Protein AF-A0A1U7GIP1-F1 (afdb_monomer)

Radius of gyration: 18.8 Å; Cα contacts (8 Å, |Δi|>4): 214; chains: 1; bounding box: 67×43×42 Å

Nearest PDB structures (foldseek):
  7aqc-assembly1_R  TM=3.595E-01  e=9.935E+00  Bacillus subtilis subsp. subtilis str. 168

pLDDT: mean 84.65, std 16.15, range [31.03, 98.38]

Structure (mmCIF, N/CA/C/O backbone):
data_AF-A0A1U7GIP1-F1
#
_entry.id   AF-A0A1U7GIP1-F1
#
loop_
_atom_site.group_PDB
_atom_site.id
_atom_site.type_symbol
_atom_site.label_atom_id
_atom_site.label_alt_id
_atom_site.label_comp_id
_atom_site.label_asym_id
_atom_site.label_entity_id
_atom_site.label_seq_id
_atom_site.pdbx_PDB_ins_code
_atom_site.Cartn_x
_atom_site.Cartn_y
_atom_site.Cartn_z
_atom_site.occupancy
_atom_site.B_iso_or_equiv
_atom_site.auth_seq_id
_atom_site.auth_comp_id
_atom_site.auth_asym_id
_atom_site.auth_atom_id
_atom_site.pdbx_PDB_model_num
ATOM 1 N N . MET A 1 1 ? -28.695 25.289 1.478 1.00 35.34 1 MET A N 1
ATOM 2 C CA . MET A 1 1 ? -28.416 24.417 2.634 1.00 35.34 1 MET A CA 1
ATOM 3 C C . MET A 1 1 ? -26.930 24.150 2.632 1.00 35.34 1 MET A C 1
ATOM 5 O O . MET A 1 1 ? -26.376 23.933 1.563 1.00 35.34 1 MET A O 1
ATOM 9 N N . GLU A 1 2 ? -26.301 24.358 3.779 1.00 31.03 2 GLU A N 1
ATOM 10 C CA . GLU A 1 2 ? -24.854 24.429 3.960 1.00 31.03 2 GLU A CA 1
ATOM 11 C C . GLU A 1 2 ? -24.127 23.180 3.460 1.00 31.03 2 GLU A C 1
ATOM 13 O O . GLU A 1 2 ? -24.616 22.058 3.575 1.00 31.03 2 GLU A O 1
ATOM 18 N N . ALA A 1 3 ? -22.929 23.392 2.914 1.00 31.72 3 ALA A N 1
ATOM 19 C CA . ALA A 1 3 ? -21.969 22.320 2.762 1.00 31.72 3 ALA A CA 1
ATOM 20 C C . ALA A 1 3 ? -21.759 21.691 4.146 1.00 31.72 3 ALA A C 1
ATOM 22 O O . ALA A 1 3 ? -21.386 22.393 5.083 1.00 31.72 3 ALA A O 1
ATOM 23 N N . HIS A 1 4 ? -21.954 20.383 4.267 1.00 36.41 4 HIS A N 1
ATOM 24 C CA . HIS A 1 4 ? -21.349 19.627 5.353 1.00 36.41 4 HIS A CA 1
ATOM 25 C C . HIS A 1 4 ? -19.985 19.107 4.882 1.00 36.41 4 HIS A C 1
ATOM 27 O O . HIS A 1 4 ? -19.907 17.981 4.396 1.00 36.41 4 HIS A O 1
ATOM 33 N N . PRO A 1 5 ? -18.877 19.857 5.028 1.00 44.31 5 PRO A N 1
ATOM 34 C CA . PRO A 1 5 ? -17.574 19.255 5.199 1.00 44.31 5 PRO A CA 1
ATOM 35 C C . PRO A 1 5 ? -17.306 19.113 6.702 1.00 44.31 5 PRO A C 1
ATOM 37 O O . PRO A 1 5 ? -16.230 19.480 7.156 1.00 44.31 5 PRO A O 1
ATOM 40 N N . ASP A 1 6 ? -18.273 18.642 7.499 1.00 45.97 6 ASP A N 1
ATOM 41 C CA . ASP A 1 6 ? -17.968 18.246 8.878 1.00 45.97 6 ASP A CA 1
ATOM 42 C C . ASP A 1 6 ? -17.663 16.754 8.886 1.00 45.97 6 ASP A C 1
ATOM 44 O O . ASP A 1 6 ? -18.475 15.882 9.178 1.00 45.97 6 ASP A O 1
ATOM 48 N N . SER A 1 7 ? -16.470 16.467 8.395 1.00 47.19 7 SER A N 1
ATOM 49 C CA . SER A 1 7 ? -15.784 15.212 8.607 1.00 47.19 7 SER A CA 1
ATOM 50 C C . SER A 1 7 ? -14.612 15.594 9.487 1.00 47.19 7 SER A C 1
ATOM 52 O O . SER A 1 7 ? -13.683 16.236 8.996 1.00 47.19 7 SER A O 1
ATOM 54 N N . GLY A 1 8 ? -14.695 15.304 10.787 1.00 49.69 8 GLY A N 1
ATOM 55 C CA . GLY A 1 8 ? -13.613 15.572 11.734 1.00 49.69 8 GLY A CA 1
ATOM 56 C C . GLY A 1 8 ? -12.254 15.052 11.231 1.00 49.69 8 GLY A C 1
ATOM 57 O O . GLY A 1 8 ? -12.191 14.302 10.251 1.00 49.69 8 GLY A O 1
ATOM 58 N N . PRO A 1 9 ? -11.139 15.453 11.866 1.00 58.94 9 PRO A N 1
ATOM 59 C CA . PRO A 1 9 ? -9.814 15.019 11.434 1.00 58.94 9 PRO A CA 1
ATOM 60 C C . PRO A 1 9 ? -9.784 13.494 11.321 1.00 58.94 9 PRO A C 1
ATOM 62 O O . PRO A 1 9 ? -10.171 12.803 12.259 1.00 58.94 9 PRO A O 1
ATOM 65 N N . ALA A 1 10 ? -9.356 12.984 10.163 1.00 71.12 10 ALA A N 1
ATOM 66 C CA . ALA A 1 10 ? -9.268 11.549 9.939 1.00 71.12 10 ALA A CA 1
ATOM 67 C C . ALA A 1 10 ? -8.422 10.905 11.048 1.00 71.12 10 ALA A C 1
ATOM 69 O O . ALA A 1 10 ? -7.259 11.286 11.243 1.00 71.12 10 ALA A O 1
ATOM 70 N N . ASP A 1 11 ? -9.041 9.974 11.771 1.00 84.31 11 ASP A N 1
ATOM 71 C CA . ASP A 1 11 ? -8.502 9.362 12.979 1.00 84.31 11 ASP A CA 1
ATOM 72 C C . ASP A 1 11 ? -7.831 8.028 12.649 1.00 84.31 11 ASP A C 1
ATOM 74 O O . ASP A 1 11 ? -8.404 7.168 11.980 1.00 84.31 11 ASP A O 1
ATOM 78 N N . VAL A 1 12 ? -6.599 7.858 13.127 1.00 88.38 12 VAL A N 1
ATOM 79 C CA . VAL A 1 12 ? -5.840 6.615 12.966 1.00 88.38 12 VAL A CA 1
ATOM 80 C C . VAL A 1 12 ? -6.539 5.469 13.696 1.00 88.38 12 VAL A C 1
ATOM 82 O O . VAL A 1 12 ? -6.533 4.347 13.198 1.00 88.38 12 VAL A O 1
ATOM 85 N N . ASP A 1 13 ? -7.179 5.738 14.833 1.00 90.69 13 ASP A N 1
ATOM 86 C CA . ASP A 1 13 ? -7.841 4.699 15.626 1.00 90.69 13 ASP A CA 1
ATOM 87 C C . ASP A 1 13 ? -9.186 4.245 15.054 1.00 90.69 13 ASP A C 1
ATOM 89 O O . ASP A 1 13 ? -9.671 3.172 15.408 1.00 90.69 13 ASP A O 1
ATOM 93 N N . ALA A 1 14 ? -9.751 4.991 14.103 1.00 90.62 14 ALA A N 1
ATOM 94 C CA . ALA A 1 14 ? -10.929 4.562 13.353 1.00 90.62 14 ALA A CA 1
ATOM 95 C C . ALA A 1 14 ? -10.594 3.551 12.238 1.00 90.62 14 ALA A C 1
ATOM 97 O O . ALA A 1 14 ? -11.499 2.973 11.638 1.00 90.62 14 ALA A O 1
ATOM 98 N N . MET A 1 15 ? -9.309 3.339 11.931 1.00 92.44 15 MET A N 1
ATOM 99 C CA . MET A 1 15 ? -8.891 2.463 10.841 1.00 92.44 15 MET A CA 1
ATOM 100 C C . MET A 1 15 ? -9.187 0.994 11.153 1.00 92.44 15 MET A C 1
ATOM 102 O O . MET A 1 15 ? -8.721 0.431 12.146 1.00 92.44 15 MET A O 1
ATOM 106 N N . ARG A 1 16 ? -9.873 0.323 10.231 1.00 93.62 16 ARG A N 1
ATOM 107 C CA . ARG A 1 16 ? -10.155 -1.107 10.336 1.00 93.62 16 ARG A CA 1
ATOM 108 C C . ARG A 1 16 ? -8.975 -1.974 9.909 1.00 93.62 16 ARG A C 1
ATOM 110 O O . ARG A 1 16 ? -8.648 -2.112 8.730 1.00 93.62 16 ARG A O 1
ATOM 117 N N . MET A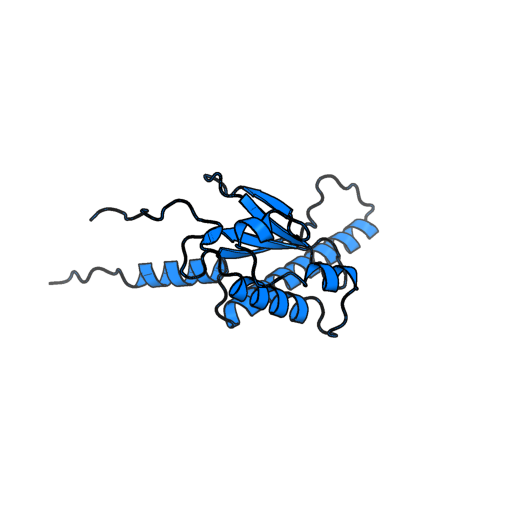 1 17 ? -8.320 -2.589 10.892 1.00 93.56 17 MET A N 1
ATOM 118 C CA . MET A 1 17 ? -7.140 -3.434 10.661 1.00 93.56 17 MET A CA 1
ATOM 119 C C . MET A 1 17 ? -7.471 -4.747 9.946 1.00 93.56 17 MET A C 1
ATOM 121 O O . MET A 1 17 ? -6.624 -5.284 9.235 1.00 93.56 17 MET A O 1
ATOM 125 N N . ASP A 1 18 ? -8.700 -5.245 10.063 1.00 93.94 18 ASP A N 1
ATOM 126 C CA . ASP A 1 18 ? -9.166 -6.406 9.305 1.00 93.94 18 ASP A CA 1
ATOM 127 C C . ASP A 1 18 ? -9.266 -6.104 7.797 1.00 93.94 18 ASP A C 1
ATOM 129 O O . ASP A 1 18 ? -8.862 -6.924 6.970 1.00 93.94 18 ASP A O 1
ATOM 133 N N . VAL A 1 19 ? -9.692 -4.889 7.430 1.00 95.06 19 VAL A N 1
ATOM 134 C CA . VAL A 1 19 ? -9.684 -4.399 6.039 1.00 95.06 19 VAL A CA 1
ATOM 135 C C . VAL A 1 19 ? -8.254 -4.307 5.509 1.00 95.06 19 VAL A C 1
ATOM 137 O O . VAL A 1 19 ? -7.983 -4.728 4.384 1.00 95.06 19 VAL A O 1
ATOM 140 N N . LEU A 1 20 ? -7.313 -3.826 6.329 1.00 95.81 20 LEU A N 1
ATOM 141 C CA . LEU A 1 20 ? -5.894 -3.799 5.970 1.00 95.81 20 LEU A CA 1
ATOM 142 C C . LEU A 1 20 ? -5.328 -5.208 5.730 1.00 95.81 20 LEU A C 1
ATOM 144 O O . LEU A 1 20 ? -4.610 -5.406 4.751 1.00 95.81 20 LEU A O 1
ATOM 148 N N . ARG A 1 21 ? -5.654 -6.196 6.574 1.00 95.69 21 ARG A N 1
ATOM 149 C CA . ARG A 1 21 ? -5.210 -7.590 6.370 1.00 95.69 21 ARG A CA 1
ATOM 150 C C . ARG A 1 21 ? -5.732 -8.151 5.050 1.00 95.69 21 ARG A C 1
ATOM 152 O O . ARG A 1 21 ? -4.945 -8.655 4.254 1.00 95.69 21 ARG A O 1
ATOM 159 N N . ARG A 1 22 ? -7.022 -7.955 4.757 1.00 96.75 22 ARG A N 1
ATOM 160 C CA . ARG A 1 22 ? -7.605 -8.335 3.460 1.00 96.75 22 ARG A CA 1
ATOM 161 C C . ARG A 1 22 ? -6.885 -7.663 2.291 1.00 96.75 22 ARG A C 1
ATOM 163 O O . ARG A 1 22 ? -6.566 -8.321 1.303 1.00 96.75 22 ARG A O 1
ATOM 170 N N . ALA A 1 23 ? -6.581 -6.371 2.408 1.00 97.50 23 ALA A N 1
ATOM 171 C CA . ALA A 1 23 ? -5.848 -5.646 1.376 1.00 97.50 23 ALA A CA 1
ATOM 172 C C . ALA A 1 23 ? -4.450 -6.238 1.135 1.00 97.50 23 ALA A C 1
ATOM 174 O O . ALA A 1 23 ? -4.027 -6.371 -0.015 1.00 97.50 23 ALA A O 1
ATOM 175 N N . VAL A 1 24 ? -3.751 -6.633 2.200 1.00 97.62 24 VAL A N 1
ATOM 176 C CA . VAL A 1 24 ? -2.433 -7.282 2.133 1.00 97.62 24 VAL A CA 1
ATOM 177 C C . VAL A 1 24 ? -2.530 -8.647 1.456 1.00 97.62 24 VAL A C 1
ATOM 179 O O . VAL A 1 24 ? -1.720 -8.939 0.576 1.00 97.62 24 VAL A O 1
ATOM 182 N N . ASP A 1 25 ? -3.543 -9.449 1.780 1.00 97.00 25 ASP A N 1
ATOM 183 C CA . ASP A 1 25 ? -3.762 -10.749 1.140 1.00 97.00 25 ASP A CA 1
ATOM 184 C C . ASP A 1 25 ? -3.997 -10.611 -0.368 1.00 97.00 25 ASP A C 1
ATOM 186 O O . ASP A 1 25 ? -3.392 -11.329 -1.169 1.00 97.00 25 ASP A O 1
ATOM 190 N N . VAL A 1 26 ? -4.847 -9.663 -0.775 1.00 97.88 26 VAL A N 1
ATOM 191 C CA . VAL A 1 26 ? -5.101 -9.374 -2.195 1.00 97.88 26 VAL A CA 1
ATOM 192 C C . VAL A 1 26 ? -3.834 -8.872 -2.882 1.00 97.88 26 VAL A C 1
ATOM 194 O O . VAL A 1 26 ? -3.484 -9.363 -3.956 1.00 97.88 26 VAL A O 1
ATOM 197 N N . TYR A 1 27 ? -3.102 -7.956 -2.242 1.00 98.38 27 TYR A N 1
ATOM 198 C CA . TYR A 1 27 ? -1.834 -7.446 -2.759 1.00 98.38 27 TYR A CA 1
ATOM 199 C C . TYR A 1 27 ? -0.867 -8.594 -3.057 1.00 98.38 27 TYR A C 1
ATOM 201 O O . TYR A 1 27 ? -0.316 -8.674 -4.154 1.00 98.38 27 TYR A O 1
ATOM 209 N N . LEU A 1 28 ? -0.665 -9.502 -2.096 1.00 97.75 28 LEU A N 1
ATOM 210 C CA . LEU A 1 28 ? 0.282 -10.608 -2.230 1.00 97.75 28 LEU A CA 1
ATOM 211 C C . LEU A 1 28 ? -0.139 -11.600 -3.318 1.00 97.75 28 LEU A C 1
ATOM 213 O O . LEU A 1 28 ? 0.721 -12.031 -4.084 1.00 97.75 28 LEU A O 1
ATOM 217 N N . LYS A 1 29 ? -1.436 -11.913 -3.446 1.00 97.06 29 LYS A N 1
ATOM 218 C CA . LYS A 1 29 ? -1.952 -12.785 -4.520 1.00 97.06 29 LYS A CA 1
ATOM 219 C C . LYS A 1 29 ? -1.635 -12.237 -5.912 1.00 97.06 29 LYS A C 1
ATOM 221 O O . LYS A 1 29 ? -1.271 -13.003 -6.800 1.00 97.06 29 LYS A O 1
ATOM 226 N N . VAL A 1 30 ? -1.754 -10.922 -6.099 1.00 97.31 30 VAL A N 1
ATOM 227 C CA . VAL A 1 30 ? -1.509 -10.273 -7.395 1.00 97.31 30 VAL A CA 1
ATOM 228 C C . VAL A 1 30 ? -0.007 -10.058 -7.638 1.00 97.31 30 VAL A C 1
ATOM 230 O O . VAL A 1 30 ? 0.490 -10.353 -8.723 1.00 97.31 30 VAL A O 1
ATOM 233 N N . ALA A 1 31 ? 0.746 -9.601 -6.632 1.00 96.94 31 ALA A N 1
ATOM 234 C CA . ALA A 1 31 ? 2.185 -9.334 -6.739 1.00 96.94 31 ALA A CA 1
ATOM 235 C C . ALA A 1 31 ? 3.056 -10.603 -6.817 1.00 96.94 31 ALA A C 1
ATOM 237 O O . ALA A 1 31 ? 4.164 -10.563 -7.369 1.00 96.94 31 ALA A O 1
ATOM 238 N N . TYR A 1 32 ? 2.560 -11.721 -6.279 1.00 96.94 32 TYR A N 1
ATOM 239 C CA . TYR A 1 32 ? 3.240 -13.014 -6.209 1.00 96.94 32 TYR A CA 1
ATOM 240 C C . TYR A 1 32 ? 2.289 -14.154 -6.618 1.00 96.94 32 TYR A C 1
ATOM 242 O O . TYR A 1 32 ? 1.894 -14.967 -5.780 1.00 96.94 32 TYR A O 1
ATOM 250 N N . PRO A 1 33 ? 1.944 -14.273 -7.913 1.00 92.69 33 PRO A N 1
ATOM 251 C CA . PRO A 1 33 ? 0.931 -15.224 -8.384 1.00 92.69 33 PRO A CA 1
ATOM 252 C C . PRO A 1 33 ? 1.315 -16.700 -8.198 1.00 92.69 33 PRO A C 1
ATOM 254 O O . PRO A 1 33 ? 0.443 -17.562 -8.200 1.00 92.69 33 PRO A O 1
ATOM 257 N N . SER A 1 34 ? 2.602 -17.017 -8.010 1.00 91.50 34 SER A N 1
ATOM 258 C CA . SER A 1 34 ? 3.046 -18.373 -7.656 1.00 91.50 34 SER A CA 1
ATOM 259 C C . SER A 1 34 ? 2.731 -18.757 -6.204 1.00 91.50 34 SER A C 1
ATOM 261 O O . SER A 1 34 ? 2.904 -19.913 -5.836 1.00 91.50 34 SER A O 1
ATOM 263 N N . GLY A 1 35 ? 2.331 -17.798 -5.360 1.00 86.94 35 GLY A N 1
ATOM 264 C CA . GLY A 1 35 ? 2.199 -17.975 -3.910 1.00 86.94 35 GLY A CA 1
ATOM 265 C C . GLY A 1 35 ? 3.536 -17.979 -3.157 1.00 86.94 35 GLY A C 1
ATOM 266 O O . GLY A 1 35 ? 3.565 -18.041 -1.926 1.00 86.94 35 GLY A O 1
ATOM 267 N N . GLU A 1 36 ? 4.659 -17.875 -3.871 1.00 90.06 36 GLU A N 1
ATOM 268 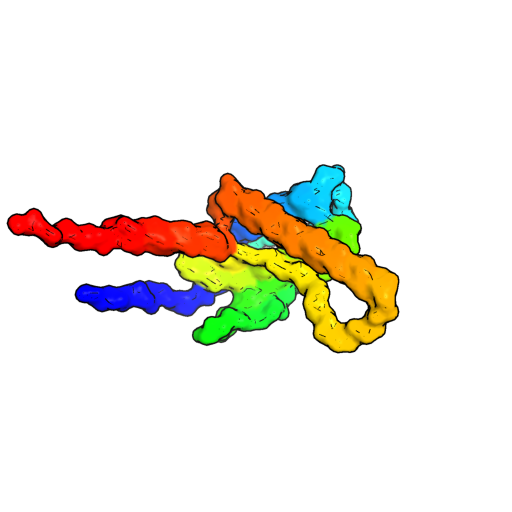C CA . GLU A 1 36 ? 5.993 -17.818 -3.284 1.00 90.06 36 GLU A CA 1
ATOM 269 C C . GLU A 1 36 ? 6.495 -16.376 -3.220 1.00 90.06 36 GLU A C 1
ATOM 271 O O . GLU A 1 36 ? 6.737 -15.730 -4.240 1.00 90.06 36 GLU A O 1
ATOM 276 N N . TYR A 1 37 ? 6.697 -15.881 -2.000 1.00 93.19 37 TYR A N 1
ATOM 277 C CA . TYR A 1 37 ? 7.336 -14.597 -1.731 1.00 93.19 37 TYR A CA 1
ATOM 278 C C . TYR A 1 37 ? 8.444 -14.739 -0.677 1.00 93.19 37 TYR A C 1
ATOM 280 O O . TYR A 1 37 ? 8.382 -15.651 0.165 1.00 93.19 37 TYR A O 1
ATOM 288 N N . PRO A 1 38 ? 9.473 -13.862 -0.721 1.00 94.44 38 PRO A N 1
ATOM 289 C CA . PRO A 1 38 ? 10.621 -13.927 0.177 1.00 94.44 38 PRO A CA 1
ATOM 290 C C . PRO A 1 38 ? 10.230 -13.907 1.656 1.00 94.44 38 PRO A C 1
ATOM 292 O O . PRO A 1 38 ? 9.229 -13.303 2.046 1.00 94.44 38 PRO A O 1
ATOM 295 N N . GLU A 1 39 ? 11.075 -14.490 2.508 1.00 94.19 39 GLU A N 1
ATOM 296 C CA . GLU A 1 39 ? 10.855 -14.502 3.959 1.00 94.19 39 GLU A CA 1
ATOM 297 C C . GLU A 1 39 ? 10.706 -13.085 4.537 1.00 94.19 39 GLU A C 1
ATOM 299 O O . GLU A 1 39 ? 9.887 -12.848 5.422 1.00 94.19 39 GLU A O 1
ATOM 304 N N . SER A 1 40 ? 11.434 -12.109 3.988 1.00 94.06 40 SER A N 1
ATOM 305 C CA . SER A 1 40 ? 11.309 -10.703 4.379 1.00 94.06 40 SER A CA 1
ATOM 306 C C . SER A 1 40 ? 9.903 -10.144 4.143 1.00 94.06 40 SER A C 1
ATOM 308 O O . SER A 1 40 ? 9.430 -9.354 4.955 1.00 94.06 40 SER A O 1
ATOM 310 N N . VAL A 1 41 ? 9.219 -10.572 3.079 1.00 96.06 41 VAL A N 1
ATOM 311 C CA . VAL A 1 41 ? 7.836 -10.181 2.783 1.00 96.06 41 VAL A CA 1
ATOM 312 C C . VAL A 1 41 ? 6.871 -10.900 3.726 1.00 96.06 41 VAL A C 1
ATOM 314 O O . VAL A 1 41 ? 6.001 -10.247 4.288 1.00 96.06 41 VAL A O 1
ATOM 317 N N . ARG A 1 42 ? 7.078 -12.199 4.006 1.00 95.12 42 ARG A N 1
ATOM 318 C CA . ARG A 1 42 ? 6.284 -12.955 5.003 1.00 95.12 42 ARG A CA 1
ATOM 319 C C . ARG A 1 42 ? 6.332 -12.306 6.381 1.00 95.12 42 ARG A C 1
ATOM 321 O O . ARG A 1 42 ? 5.290 -12.047 6.971 1.00 95.12 42 ARG A O 1
ATOM 328 N N . ARG A 1 43 ? 7.537 -11.988 6.860 1.00 94.88 43 ARG A N 1
ATOM 329 C CA . ARG A 1 43 ? 7.740 -11.314 8.149 1.00 94.88 43 ARG A CA 1
ATOM 330 C C . ARG A 1 43 ? 7.083 -9.940 8.172 1.00 94.88 43 ARG A C 1
ATOM 332 O O . ARG A 1 43 ? 6.481 -9.583 9.170 1.00 94.88 43 ARG A O 1
ATOM 339 N N . ARG A 1 44 ? 7.184 -9.177 7.078 1.00 95.56 44 ARG A N 1
ATOM 340 C CA . ARG A 1 44 ? 6.529 -7.870 6.989 1.00 95.56 44 ARG A CA 1
ATOM 341 C C . ARG A 1 44 ? 5.022 -7.976 6.927 1.00 95.56 44 ARG A C 1
ATOM 343 O O . ARG A 1 44 ? 4.425 -7.050 7.420 1.00 95.56 44 ARG A O 1
ATOM 350 N N . ALA A 1 45 ? 4.448 -9.029 6.346 1.00 94.50 45 ALA A N 1
ATOM 351 C CA . ALA A 1 45 ? 3.005 -9.265 6.235 1.00 94.50 45 ALA A CA 1
ATOM 352 C C . ALA A 1 45 ? 2.367 -9.848 7.513 1.00 94.50 45 ALA A C 1
ATOM 354 O O . ALA A 1 45 ? 1.160 -10.054 7.550 1.00 94.50 45 ALA A O 1
ATOM 355 N N . THR A 1 46 ? 3.174 -10.152 8.535 1.00 92.25 46 THR A N 1
ATOM 356 C CA . THR A 1 46 ? 2.722 -10.786 9.777 1.00 92.25 46 THR A CA 1
ATOM 357 C C . THR A 1 46 ? 2.863 -9.803 10.930 1.00 92.25 46 THR A C 1
ATOM 359 O O . THR A 1 46 ? 3.962 -9.322 11.205 1.00 92.25 46 THR A O 1
ATOM 362 N N . TRP A 1 47 ? 1.763 -9.521 11.617 1.00 92.12 47 TRP A N 1
ATOM 363 C CA . TRP A 1 47 ? 1.719 -8.668 12.802 1.00 92.12 47 TRP A CA 1
ATOM 364 C C . TRP A 1 47 ? 0.530 -9.056 13.685 1.00 92.12 47 TRP A C 1
ATOM 366 O O . TRP A 1 47 ? -0.410 -9.695 13.210 1.00 92.12 47 TRP A O 1
ATOM 376 N N . ASP A 1 48 ? 0.594 -8.678 14.962 1.00 85.25 48 ASP A N 1
ATOM 377 C CA . ASP A 1 48 ? -0.400 -9.053 15.969 1.00 85.25 48 ASP A CA 1
ATOM 378 C C . ASP A 1 48 ? -1.788 -8.484 15.658 1.00 85.25 48 ASP A C 1
ATOM 380 O O . ASP A 1 48 ? -1.925 -7.415 15.049 1.00 85.25 48 ASP A O 1
ATOM 384 N N . GLU A 1 49 ? -2.825 -9.207 16.088 1.00 77.31 49 GLU A N 1
ATOM 385 C CA . GLU A 1 49 ? -4.203 -8.807 15.812 1.00 77.31 49 GLU A CA 1
ATOM 386 C C . GLU A 1 49 ? -4.811 -7.850 16.834 1.00 77.31 49 GLU A C 1
ATOM 388 O O . GLU A 1 49 ? -5.703 -7.080 16.475 1.00 77.31 49 GLU A O 1
ATOM 393 N N . ASP A 1 50 ? -4.285 -7.884 18.056 1.00 75.75 50 ASP A N 1
ATOM 394 C CA . ASP A 1 50 ? -4.827 -7.214 19.235 1.00 75.75 50 ASP A CA 1
ATOM 395 C C . ASP A 1 50 ? -4.425 -5.739 19.468 1.00 75.75 50 ASP A C 1
ATOM 397 O O . ASP A 1 50 ? -5.160 -5.059 20.188 1.00 75.75 50 ASP A O 1
ATOM 401 N N . PRO A 1 51 ? -3.300 -5.190 18.954 1.00 82.69 51 PRO A N 1
ATOM 402 C CA . PRO A 1 51 ? -2.926 -3.818 19.286 1.00 82.69 51 PRO A CA 1
ATOM 403 C C . PRO A 1 51 ? -3.856 -2.799 18.622 1.00 82.69 51 PRO A C 1
ATOM 405 O O . PRO A 1 51 ? -4.343 -2.998 17.506 1.00 82.69 51 PRO A O 1
ATOM 408 N N . ALA A 1 52 ? -4.040 -1.655 19.286 1.00 89.06 52 ALA A N 1
ATOM 409 C CA . ALA A 1 52 ? -4.755 -0.526 18.703 1.00 89.06 52 ALA A CA 1
ATOM 410 C C . ALA A 1 52 ? -4.064 -0.056 17.402 1.00 89.06 52 ALA A C 1
ATOM 412 O O . ALA A 1 52 ? -2.828 -0.111 17.314 1.00 89.06 52 ALA A O 1
ATOM 413 N N . PRO A 1 53 ? -4.815 0.443 16.399 1.00 91.62 53 PRO A N 1
ATOM 414 C CA . PRO A 1 53 ? -4.252 0.862 15.115 1.00 91.62 53 PRO A CA 1
ATOM 415 C C . PRO A 1 53 ? -3.055 1.812 15.243 1.00 91.62 53 PRO A C 1
ATOM 417 O O . PRO A 1 53 ? -2.031 1.610 14.586 1.00 91.62 53 PRO A O 1
ATOM 420 N N . HIS A 1 54 ? -3.130 2.815 16.125 1.00 91.00 54 HIS A N 1
ATOM 421 C CA . HIS A 1 54 ? -2.028 3.759 16.315 1.00 91.00 54 HIS A CA 1
ATOM 422 C C . HIS A 1 54 ? -0.748 3.105 16.863 1.00 91.00 54 HIS A C 1
ATOM 424 O O . HIS A 1 54 ? 0.352 3.530 16.505 1.00 91.00 54 HIS A O 1
ATOM 430 N N . GLU A 1 55 ? -0.859 2.075 17.708 1.00 91.56 55 GLU A N 1
ATOM 431 C CA . GLU A 1 55 ? 0.295 1.360 18.261 1.00 91.56 55 GLU A CA 1
ATOM 432 C C . GLU A 1 55 ? 0.950 0.458 17.217 1.00 91.56 55 GLU A C 1
ATOM 434 O O . GLU A 1 55 ? 2.182 0.391 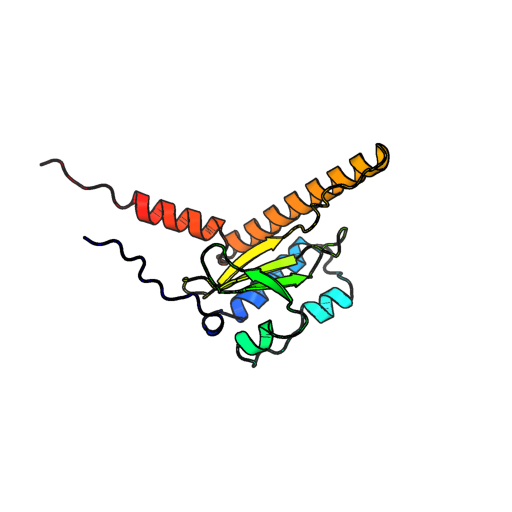17.143 1.00 91.56 55 GLU A O 1
ATOM 439 N N . LEU A 1 56 ? 0.122 -0.211 16.410 1.00 92.19 56 LEU A N 1
ATOM 440 C CA . LEU A 1 56 ? 0.558 -1.086 15.329 1.00 92.19 56 LEU A CA 1
ATOM 441 C C . LEU A 1 56 ? 1.306 -0.290 14.253 1.00 92.19 56 LEU A C 1
ATOM 443 O O . LEU A 1 56 ? 2.434 -0.623 13.889 1.00 92.19 56 LEU A O 1
ATOM 447 N N . LEU A 1 57 ? 0.704 0.805 13.782 1.00 92.44 57 LEU A N 1
ATOM 448 C CA . LEU A 1 57 ? 1.233 1.620 12.684 1.00 92.44 57 LEU A CA 1
ATOM 449 C C . LEU A 1 57 ? 2.430 2.497 13.093 1.00 92.44 57 LEU A C 1
ATOM 451 O O . LEU A 1 57 ? 3.134 3.036 12.234 1.00 92.44 57 LEU A O 1
ATOM 455 N N . ALA A 1 58 ? 2.687 2.649 14.395 1.00 90.38 58 ALA A N 1
ATOM 456 C CA . ALA A 1 58 ? 3.839 3.383 14.916 1.00 90.38 58 ALA A CA 1
ATOM 457 C C . ALA A 1 58 ? 5.152 2.579 14.904 1.00 90.38 58 ALA A C 1
ATOM 459 O O . ALA A 1 58 ? 6.207 3.151 15.194 1.00 90.38 58 ALA A O 1
ATOM 460 N N . LYS A 1 59 ? 5.113 1.277 14.598 1.00 91.25 59 LYS A N 1
ATOM 461 C CA . LYS A 1 59 ? 6.261 0.367 14.708 1.00 91.25 59 LYS A CA 1
ATOM 462 C C . LYS A 1 59 ? 6.524 -0.366 13.385 1.00 91.25 59 LYS A C 1
ATOM 464 O O . LYS A 1 59 ? 5.609 -0.531 12.577 1.00 91.25 59 LYS A O 1
ATOM 469 N N . PRO A 1 60 ? 7.759 -0.855 13.155 1.00 91.44 60 PRO A N 1
ATOM 470 C CA . PRO A 1 60 ? 8.028 -1.775 12.057 1.00 91.44 60 PRO A CA 1
ATOM 471 C C . PRO A 1 60 ? 7.062 -2.973 12.100 1.00 91.44 60 PRO A C 1
ATOM 473 O O . PRO A 1 60 ? 6.775 -3.462 13.192 1.00 91.44 60 PRO A O 1
ATOM 476 N N . PRO A 1 61 ? 6.587 -3.466 10.943 1.00 94.94 61 PRO A N 1
ATOM 477 C CA . PRO A 1 61 ? 7.084 -3.191 9.591 1.00 94.94 61 PRO A CA 1
ATOM 478 C C . PRO A 1 61 ? 6.474 -1.957 8.906 1.00 94.94 61 PRO A C 1
ATOM 480 O O . PRO A 1 61 ? 6.822 -1.683 7.753 1.00 94.94 61 PRO A O 1
ATOM 483 N N . PHE A 1 62 ? 5.602 -1.215 9.591 1.00 95.50 62 PHE A N 1
ATOM 484 C CA . PHE A 1 62 ? 5.006 0.008 9.068 1.00 95.50 62 PHE A CA 1
ATOM 485 C C . PHE A 1 62 ? 5.987 1.180 9.131 1.00 95.50 62 PHE A C 1
ATOM 487 O O . PHE A 1 62 ? 6.806 1.304 10.044 1.00 95.50 62 PHE A O 1
ATOM 494 N N . GLU A 1 63 ? 5.906 2.055 8.134 1.00 94.38 63 GLU A N 1
ATOM 495 C CA . GLU A 1 63 ? 6.704 3.275 8.054 1.00 94.38 63 GLU A CA 1
ATOM 496 C C . GLU A 1 63 ? 5.816 4.482 7.739 1.00 94.38 63 GLU A C 1
ATOM 498 O O . GLU A 1 63 ? 4.831 4.381 7.008 1.00 94.38 63 GLU A O 1
ATOM 503 N N . ARG A 1 64 ? 6.169 5.655 8.273 1.00 92.56 64 ARG A N 1
ATOM 504 C CA . ARG A 1 64 ? 5.513 6.912 7.893 1.00 92.56 64 ARG A CA 1
ATOM 505 C C . ARG A 1 64 ? 6.035 7.336 6.522 1.00 92.56 64 ARG A C 1
ATOM 507 O O . ARG A 1 64 ? 7.221 7.611 6.369 1.00 92.56 64 ARG A O 1
ATOM 514 N N . ALA A 1 65 ? 5.148 7.398 5.537 1.00 87.75 65 ALA A N 1
ATOM 515 C CA . ALA A 1 65 ? 5.463 7.734 4.150 1.00 87.75 65 ALA A CA 1
ATOM 516 C C . ALA A 1 65 ? 5.249 9.218 3.812 1.00 87.75 65 ALA A C 1
ATOM 518 O O . ALA A 1 65 ? 5.529 9.638 2.693 1.00 87.75 65 ALA A O 1
ATOM 519 N N . GLY A 1 66 ? 4.754 10.011 4.762 1.00 86.44 66 GLY A N 1
ATOM 520 C CA . GLY A 1 66 ? 4.521 11.438 4.589 1.00 86.44 66 GLY A CA 1
ATOM 521 C C . GLY A 1 66 ? 3.296 11.899 5.362 1.00 86.44 66 GLY A C 1
ATOM 522 O O . GLY A 1 66 ? 2.912 11.296 6.365 1.00 86.44 66 GLY A O 1
ATOM 523 N N . LYS A 1 67 ? 2.684 12.977 4.879 1.00 82.25 67 LYS A N 1
ATOM 524 C CA . LYS A 1 67 ? 1.437 13.530 5.406 1.00 82.25 67 LYS A CA 1
ATOM 525 C C . LYS A 1 67 ? 0.471 13.767 4.261 1.00 82.25 67 LYS A C 1
ATOM 527 O O . LYS A 1 67 ? 0.889 14.029 3.134 1.00 82.25 67 LYS A O 1
ATOM 532 N N . THR A 1 68 ? -0.810 13.710 4.579 1.00 73.62 68 THR A N 1
ATOM 533 C CA . THR A 1 68 ? -1.866 14.119 3.657 1.00 73.62 68 THR A CA 1
ATOM 534 C C . THR A 1 68 ? -1.723 15.613 3.329 1.00 73.62 68 THR A C 1
ATOM 536 O O . THR A 1 68 ? -1.581 16.410 4.259 1.00 73.62 68 THR A O 1
ATOM 539 N N . PRO A 1 69 ? -1.780 16.043 2.055 1.00 68.62 69 PRO A N 1
ATOM 540 C CA . PRO A 1 69 ? -1.813 17.466 1.720 1.00 68.62 69 PRO A CA 1
ATOM 541 C C . PRO A 1 69 ? -2.967 18.177 2.443 1.00 68.62 69 PRO A C 1
ATOM 543 O O . PRO A 1 69 ? -4.109 17.737 2.372 1.00 68.62 69 PRO A O 1
ATOM 546 N N . GLY A 1 70 ? -2.670 19.260 3.164 1.00 70.38 70 GLY A N 1
ATOM 547 C CA . GLY A 1 70 ? -3.682 20.007 3.924 1.00 70.38 70 GLY A CA 1
ATOM 548 C C . GLY A 1 70 ? -4.085 19.393 5.272 1.00 70.38 70 GLY A C 1
ATOM 549 O O . GLY A 1 70 ? -4.945 19.954 5.943 1.00 70.38 70 GLY A O 1
ATOM 550 N N . SER A 1 71 ? -3.456 18.297 5.714 1.00 72.00 71 SER A N 1
ATOM 551 C CA . SER A 1 71 ? -3.698 17.695 7.031 1.00 72.00 71 SER A CA 1
ATOM 552 C C . SER A 1 71 ? -2.390 17.303 7.741 1.00 72.00 71 SER A C 1
ATOM 554 O O . SER A 1 71 ? -1.348 17.088 7.123 1.00 72.00 71 SER A O 1
ATOM 556 N N . GLN A 1 72 ? -2.426 17.234 9.076 1.00 75.12 72 GLN A N 1
ATOM 557 C CA . GLN A 1 72 ? -1.316 16.709 9.883 1.00 75.12 72 GLN A CA 1
ATOM 558 C C . GLN A 1 72 ? -1.330 15.179 9.995 1.00 75.12 72 GLN A C 1
ATOM 560 O O . GLN A 1 72 ? -0.382 14.602 10.531 1.00 75.12 72 GLN A O 1
ATOM 565 N N . THR A 1 73 ? -2.367 14.527 9.469 1.00 81.81 73 THR A N 1
ATOM 566 C CA . THR A 1 73 ? -2.535 13.080 9.530 1.00 81.81 73 THR A CA 1
ATOM 567 C C . THR A 1 73 ? -1.460 12.374 8.686 1.00 81.81 73 THR A C 1
ATOM 569 O O . THR A 1 73 ? -1.321 12.668 7.487 1.00 81.81 73 THR A O 1
ATOM 572 N N . PRO A 1 74 ? -0.672 11.461 9.291 1.00 88.56 74 PRO A N 1
ATOM 573 C CA . PRO A 1 74 ? 0.384 10.741 8.592 1.00 88.56 74 PRO A CA 1
ATOM 574 C C . PRO A 1 74 ? -0.188 9.751 7.573 1.00 88.56 74 PRO A C 1
ATOM 576 O O . PRO A 1 74 ? -1.224 9.132 7.797 1.00 88.56 74 PRO A O 1
ATOM 579 N N . ILE A 1 75 ? 0.537 9.575 6.471 1.00 92.06 75 ILE A N 1
ATOM 580 C CA . ILE A 1 75 ? 0.348 8.444 5.559 1.00 92.06 75 ILE A CA 1
ATOM 581 C C . ILE A 1 75 ? 1.284 7.341 6.033 1.00 92.06 75 ILE A C 1
ATOM 583 O O . ILE A 1 75 ? 2.476 7.589 6.248 1.00 92.06 75 ILE A O 1
ATOM 587 N N . PHE A 1 76 ? 0.766 6.130 6.173 1.00 95.38 76 PHE A N 1
ATOM 588 C CA . PHE A 1 76 ? 1.564 4.960 6.502 1.00 95.38 76 PHE A CA 1
ATOM 589 C C . PHE A 1 76 ? 1.855 4.159 5.236 1.00 95.38 76 PHE A C 1
ATOM 591 O O . PHE A 1 76 ? 1.167 4.274 4.217 1.00 95.38 76 PHE A O 1
ATOM 598 N N . ALA A 1 77 ? 2.899 3.346 5.290 1.00 96.50 77 ALA A N 1
ATOM 599 C CA . ALA A 1 77 ? 3.233 2.416 4.236 1.00 96.50 77 ALA A CA 1
ATOM 600 C C . ALA A 1 77 ? 3.750 1.099 4.800 1.00 96.50 77 ALA A C 1
ATOM 602 O O . ALA A 1 77 ? 4.376 1.047 5.857 1.00 96.50 77 ALA A O 1
ATOM 603 N N . LEU A 1 78 ? 3.524 0.047 4.026 1.00 97.12 78 LEU A N 1
ATOM 604 C CA . LEU A 1 78 ? 4.046 -1.283 4.243 1.00 97.12 78 LEU A CA 1
ATOM 605 C C . LEU A 1 78 ? 4.772 -1.734 2.976 1.00 97.12 78 LEU A C 1
ATOM 607 O O . LEU A 1 78 ? 4.194 -1.814 1.890 1.00 97.12 78 LEU A O 1
ATOM 611 N N . ARG A 1 79 ? 6.067 -2.027 3.102 1.00 97.31 79 ARG A N 1
ATOM 612 C CA . ARG A 1 79 ? 6.903 -2.425 1.964 1.00 97.31 79 ARG A CA 1
ATOM 613 C C . ARG A 1 79 ? 6.775 -3.915 1.673 1.00 97.31 79 ARG A C 1
ATOM 615 O O . ARG A 1 79 ? 7.520 -4.721 2.237 1.00 97.31 79 ARG A O 1
ATOM 622 N N . LEU A 1 80 ? 5.879 -4.253 0.756 1.00 97.19 80 LEU A N 1
ATOM 623 C CA . LEU A 1 80 ? 5.642 -5.626 0.310 1.00 97.19 80 LEU A CA 1
ATOM 624 C C . LEU A 1 80 ? 6.455 -5.989 -0.937 1.00 97.19 80 LEU A C 1
ATOM 626 O O . LEU A 1 80 ? 6.884 -7.130 -1.058 1.00 97.19 80 LEU A O 1
ATOM 630 N N . GLY A 1 81 ? 6.755 -5.016 -1.801 1.00 96.31 81 GLY A N 1
ATOM 631 C CA . GLY A 1 81 ? 7.451 -5.264 -3.058 1.00 96.31 81 GLY A CA 1
ATOM 632 C C . GLY A 1 81 ? 6.633 -6.122 -4.027 1.00 96.31 81 GLY A C 1
ATOM 633 O O . GLY A 1 81 ? 5.462 -6.408 -3.818 1.00 96.31 81 GLY A O 1
ATOM 634 N N . ASN A 1 82 ? 7.275 -6.551 -5.101 1.00 95.88 82 ASN A N 1
ATOM 635 C CA . ASN A 1 82 ? 6.767 -7.569 -6.008 1.00 95.88 82 ASN A CA 1
ATOM 636 C C . ASN A 1 82 ? 7.910 -8.499 -6.439 1.00 95.88 82 ASN A C 1
ATOM 638 O O . ASN A 1 82 ? 9.055 -8.346 -6.001 1.00 95.88 82 ASN A O 1
ATOM 642 N N . ARG A 1 83 ? 7.617 -9.481 -7.299 1.00 93.31 83 ARG A N 1
ATOM 643 C CA . ARG A 1 83 ? 8.603 -10.467 -7.775 1.00 93.31 83 ARG A CA 1
ATOM 644 C C . ARG A 1 83 ? 9.854 -9.847 -8.418 1.00 93.31 83 ARG A C 1
ATOM 646 O O . ARG A 1 83 ? 10.921 -10.451 -8.354 1.00 93.31 83 ARG A O 1
ATOM 653 N N . ARG A 1 84 ? 9.732 -8.683 -9.058 1.00 90.44 84 ARG A N 1
ATOM 654 C CA . ARG A 1 84 ? 10.817 -8.009 -9.794 1.00 90.44 84 ARG A CA 1
ATOM 655 C C . ARG A 1 84 ? 11.325 -6.742 -9.110 1.00 90.44 84 ARG A C 1
ATOM 657 O O . ARG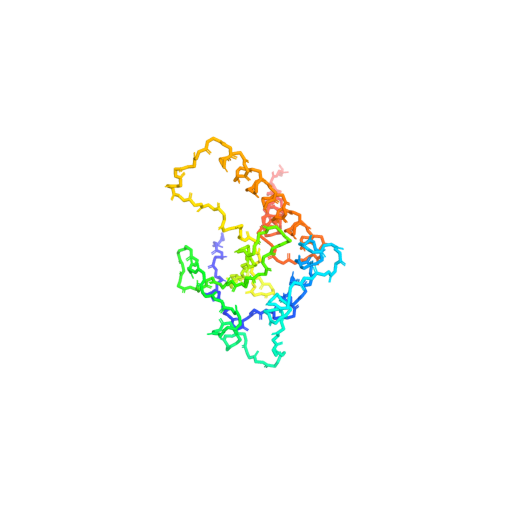 A 1 84 ? 12.437 -6.318 -9.406 1.00 90.44 84 ARG A O 1
ATOM 664 N N . TYR A 1 85 ? 10.549 -6.161 -8.197 1.00 93.75 85 TYR A N 1
ATOM 665 C CA . TYR A 1 85 ? 10.874 -4.896 -7.552 1.00 93.75 85 TYR A CA 1
ATOM 666 C C . TYR A 1 85 ? 10.544 -4.896 -6.048 1.00 93.75 85 TYR A C 1
ATOM 668 O O . TYR A 1 85 ? 9.379 -4.809 -5.661 1.00 93.75 85 TYR A O 1
ATOM 676 N N . PRO A 1 86 ? 11.546 -4.951 -5.153 1.00 94.06 86 PRO A N 1
ATOM 677 C CA . PRO A 1 86 ? 11.321 -5.137 -3.716 1.00 94.06 86 PRO A CA 1
ATOM 678 C C . PRO A 1 86 ? 10.888 -3.865 -2.964 1.00 94.06 86 PRO A C 1
ATOM 680 O O . PRO A 1 86 ? 10.625 -3.928 -1.759 1.00 94.06 86 PRO A O 1
ATOM 683 N N . HIS A 1 87 ? 10.858 -2.704 -3.627 1.00 94.31 87 HIS A N 1
ATOM 684 C CA . HIS A 1 87 ? 10.630 -1.409 -2.972 1.00 94.31 87 HIS A CA 1
ATOM 685 C C . HIS A 1 87 ? 9.211 -0.858 -3.124 1.00 94.31 87 HIS A C 1
ATOM 687 O O . HIS A 1 87 ? 8.906 0.162 -2.506 1.00 94.31 87 HIS A O 1
ATOM 693 N N . MET A 1 88 ? 8.345 -1.550 -3.867 1.00 96.38 88 MET A N 1
ATOM 694 C CA . MET A 1 88 ? 6.926 -1.216 -3.986 1.00 96.38 88 MET A CA 1
ATOM 695 C C . MET A 1 88 ? 6.226 -1.315 -2.623 1.00 96.38 88 MET A C 1
ATOM 697 O O . MET A 1 88 ? 6.565 -2.166 -1.790 1.00 96.38 88 MET A O 1
ATOM 701 N N . LYS A 1 89 ? 5.260 -0.430 -2.371 1.00 97.38 89 LYS A N 1
ATOM 702 C CA . LYS A 1 89 ? 4.607 -0.310 -1.061 1.00 97.38 89 LYS A CA 1
ATOM 703 C C . LYS A 1 89 ? 3.094 -0.286 -1.189 1.00 97.38 89 LYS A C 1
ATOM 705 O O . LYS A 1 89 ? 2.553 0.333 -2.102 1.00 97.38 89 LYS A O 1
ATOM 710 N N . LEU A 1 90 ? 2.433 -0.901 -0.220 1.00 97.62 90 LEU A N 1
ATOM 711 C CA . LEU A 1 90 ? 1.042 -0.621 0.103 1.00 97.62 90 LEU A CA 1
ATOM 712 C C . LEU A 1 90 ? 1.027 0.646 0.959 1.00 97.62 90 LEU A C 1
ATOM 714 O O . LEU A 1 90 ? 1.743 0.715 1.955 1.00 97.62 90 LEU A O 1
ATOM 718 N N . GLN A 1 91 ? 0.257 1.651 0.562 1.00 96.12 91 GLN A N 1
ATOM 719 C CA . GLN A 1 91 ? 0.015 2.861 1.338 1.00 96.12 91 GLN A CA 1
ATOM 720 C C . GLN A 1 91 ? -1.394 2.841 1.909 1.00 96.12 91 GLN A C 1
ATOM 722 O O . GLN A 1 91 ? -2.348 2.427 1.252 1.00 96.12 91 GLN A O 1
ATOM 727 N N . LEU A 1 92 ? -1.497 3.318 3.141 1.00 94.06 92 LEU A N 1
ATOM 728 C CA . LEU A 1 92 ? -2.750 3.469 3.849 1.00 94.06 92 LEU A CA 1
ATOM 729 C C . LEU A 1 92 ? -2.774 4.833 4.527 1.00 94.06 92 LEU A C 1
ATOM 731 O O . LEU A 1 92 ? -1.827 5.246 5.203 1.00 94.06 92 LEU A O 1
ATOM 735 N N . GLN A 1 93 ? -3.860 5.544 4.292 1.00 92.69 93 GLN A N 1
ATOM 736 C CA . GLN A 1 93 ? -4.086 6.891 4.777 1.00 92.69 93 GLN A CA 1
ATOM 737 C C . GLN A 1 93 ? -5.373 6.880 5.598 1.00 92.69 93 GLN A C 1
ATOM 739 O O . GLN A 1 93 ? -6.370 6.363 5.097 1.00 92.69 93 GLN A O 1
ATOM 744 N N . PRO A 1 94 ? -5.396 7.441 6.816 1.00 91.62 94 PRO A N 1
ATOM 745 C CA . PRO A 1 94 ? -6.651 7.605 7.534 1.00 91.62 94 PRO A CA 1
ATOM 746 C C . PRO A 1 94 ? -7.601 8.473 6.708 1.00 91.62 94 PRO A C 1
ATOM 748 O O . PRO A 1 94 ? -7.204 9.518 6.181 1.00 91.62 94 PRO A O 1
ATOM 751 N N . TRP A 1 95 ? -8.846 8.031 6.572 1.00 89.81 95 TRP A N 1
ATOM 752 C CA . TRP A 1 95 ? -9.838 8.682 5.721 1.00 89.81 95 TRP A CA 1
ATOM 753 C C . TRP A 1 95 ? -11.214 8.630 6.369 1.00 89.81 95 TRP A C 1
ATOM 755 O O . TRP A 1 95 ? -11.534 7.662 7.052 1.00 89.81 95 TRP A O 1
ATOM 765 N N . ASN A 1 96 ? -12.046 9.648 6.134 1.00 87.12 96 ASN A N 1
ATOM 766 C CA . ASN A 1 96 ? -13.406 9.637 6.661 1.00 87.12 96 ASN A CA 1
ATOM 767 C C . ASN A 1 96 ? -14.329 8.784 5.777 1.00 87.12 96 ASN A C 1
ATOM 769 O O . ASN A 1 96 ? -15.022 9.291 4.896 1.00 87.12 96 ASN A O 1
ATOM 773 N N . ASN A 1 97 ? -14.282 7.471 5.978 1.00 87.56 97 ASN A N 1
ATOM 774 C CA . ASN A 1 97 ? -15.200 6.486 5.413 1.00 87.56 97 ASN A CA 1
ATOM 775 C C . ASN A 1 97 ? -15.512 5.416 6.484 1.00 87.56 97 ASN A C 1
ATOM 777 O O . ASN A 1 97 ? -14.858 5.406 7.527 1.00 87.56 97 ASN A O 1
ATOM 781 N N . PRO A 1 98 ? -16.483 4.510 6.259 1.00 89.00 98 PRO A N 1
ATOM 782 C CA . PRO A 1 98 ? -16.831 3.473 7.238 1.00 89.00 98 PRO A CA 1
ATOM 783 C C . PRO A 1 98 ? -15.665 2.567 7.660 1.00 89.00 98 PRO A C 1
ATOM 785 O O . PRO A 1 98 ? -15.691 2.007 8.751 1.00 89.00 98 PRO A O 1
ATOM 788 N N . GLU A 1 99 ? -14.638 2.439 6.816 1.00 92.62 99 GLU A N 1
ATOM 789 C CA . GLU A 1 99 ? -13.458 1.614 7.087 1.00 92.62 99 GLU A CA 1
ATOM 790 C C . GLU A 1 99 ? -12.316 2.394 7.765 1.00 92.62 99 GLU A C 1
ATOM 792 O O . GLU A 1 99 ? -11.298 1.809 8.136 1.00 92.62 99 GLU A O 1
ATOM 797 N N . GLY A 1 100 ? -12.457 3.713 7.912 1.00 91.94 100 GLY A N 1
ATOM 798 C CA . GLY A 1 100 ? -11.480 4.624 8.507 1.00 91.94 100 GLY A CA 1
ATOM 799 C C . GLY A 1 100 ? -10.191 4.824 7.703 1.00 91.94 100 GLY A C 1
ATOM 800 O O . GLY A 1 100 ? -9.288 5.521 8.164 1.00 91.94 100 GLY A O 1
ATOM 801 N N . LEU A 1 101 ? -10.055 4.227 6.515 1.00 93.25 101 LEU A N 1
ATOM 802 C CA . LEU A 1 101 ? -8.810 4.254 5.743 1.00 93.25 101 LEU A CA 1
ATOM 803 C C . 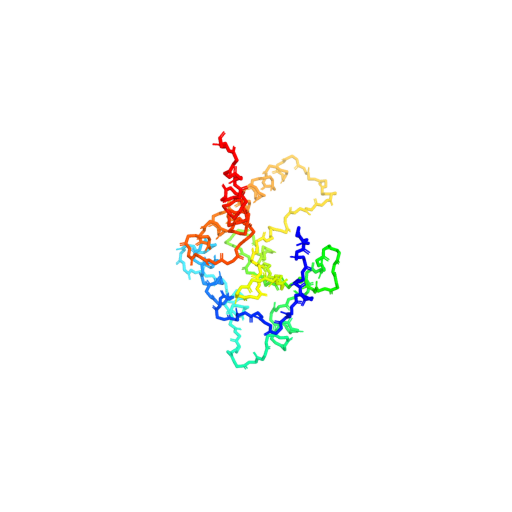LEU A 1 101 ? -9.030 4.270 4.232 1.00 93.25 101 LEU A C 1
ATOM 805 O O . LEU A 1 101 ? -10.038 3.791 3.723 1.00 93.25 101 LEU A O 1
ATOM 809 N N . MET A 1 102 ? -8.040 4.788 3.512 1.00 94.31 102 MET A N 1
ATOM 810 C CA . MET A 1 102 ? -7.930 4.732 2.060 1.00 94.31 102 MET A CA 1
ATOM 811 C C . MET A 1 102 ? -6.652 3.993 1.665 1.00 94.31 102 MET A C 1
ATOM 813 O O . MET A 1 102 ? -5.565 4.301 2.161 1.00 94.31 102 MET A O 1
ATOM 817 N N . LEU A 1 103 ? -6.796 3.024 0.764 1.00 96.44 103 LEU A N 1
ATOM 818 C CA . LEU A 1 103 ? -5.725 2.191 0.231 1.00 96.44 103 LEU A CA 1
ATOM 819 C C . LEU A 1 103 ? -5.212 2.746 -1.096 1.00 96.44 103 LEU A C 1
ATOM 821 O O . LEU A 1 103 ? -5.981 3.184 -1.954 1.00 96.44 103 LEU A O 1
ATOM 825 N N . SER A 1 104 ? -3.900 2.669 -1.286 1.00 95.75 104 SER A N 1
ATOM 826 C CA . SER A 1 104 ? -3.253 2.916 -2.573 1.00 95.75 104 SER A CA 1
ATOM 827 C C . SER A 1 104 ? -1.943 2.146 -2.678 1.00 95.75 104 SER A C 1
ATOM 829 O O . SER A 1 104 ? -1.375 1.692 -1.684 1.00 95.75 104 SER A O 1
ATOM 831 N N . VAL A 1 105 ? -1.446 1.988 -3.897 1.00 96.69 105 VAL A N 1
ATOM 832 C CA . VAL A 1 105 ? -0.144 1.380 -4.157 1.00 96.69 105 VAL A CA 1
ATOM 833 C C . VAL A 1 105 ? 0.858 2.444 -4.592 1.00 96.69 105 VAL A C 1
ATOM 835 O O . VAL A 1 105 ? 0.589 3.248 -5.484 1.00 96.69 105 VAL A O 1
ATOM 838 N N . ASN A 1 106 ? 2.045 2.420 -3.992 1.00 94.62 106 ASN A N 1
ATOM 839 C CA . ASN A 1 106 ? 3.167 3.277 -4.358 1.00 94.62 106 ASN A CA 1
ATOM 840 C C . ASN A 1 106 ? 4.246 2.442 -5.046 1.00 94.62 106 ASN A C 1
ATOM 842 O O . ASN A 1 106 ? 4.844 1.560 -4.422 1.00 94.62 106 ASN A O 1
ATOM 846 N N . THR A 1 107 ? 4.490 2.725 -6.325 1.00 91.94 107 THR A N 1
ATOM 847 C CA . THR A 1 107 ? 5.498 2.026 -7.133 1.00 91.94 107 THR A CA 1
ATOM 848 C C . THR A 1 107 ? 6.918 2.327 -6.664 1.00 91.94 107 THR A C 1
ATOM 850 O O . THR A 1 107 ? 7.770 1.457 -6.760 1.00 91.94 107 THR A O 1
ATOM 853 N N . HIS A 1 108 ? 7.159 3.503 -6.072 1.00 87.81 108 HIS A N 1
ATOM 854 C CA . HIS A 1 108 ? 8.440 3.959 -5.516 1.00 87.81 108 HIS A CA 1
ATOM 855 C C . HIS A 1 108 ? 9.647 3.836 -6.467 1.00 87.81 108 HIS A C 1
ATOM 857 O O . HIS A 1 108 ? 10.790 3.764 -6.030 1.00 87.81 108 HIS A O 1
ATOM 863 N N . ASP A 1 109 ? 9.390 3.849 -7.771 1.00 84.00 109 ASP A N 1
ATOM 864 C CA . ASP A 1 109 ? 10.348 3.653 -8.862 1.00 84.00 109 ASP A CA 1
ATOM 865 C C . ASP A 1 109 ? 10.627 4.941 -9.653 1.00 84.00 109 ASP A C 1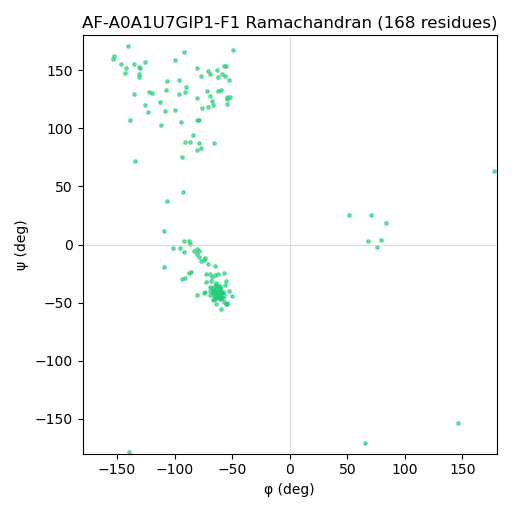
ATOM 867 O O . ASP A 1 109 ? 11.256 4.921 -10.711 1.00 84.00 109 ASP A O 1
ATOM 871 N N . GLN A 1 110 ? 10.190 6.089 -9.135 1.00 79.06 110 GLN A N 1
ATOM 872 C CA . GLN A 1 110 ? 10.508 7.403 -9.682 1.00 79.06 110 GLN A CA 1
ATOM 873 C C . GLN A 1 110 ? 11.831 7.900 -9.092 1.00 79.06 110 GLN A C 1
ATOM 875 O O . GLN A 1 110 ? 11.861 8.571 -8.061 1.00 79.06 110 GLN A O 1
ATOM 880 N N . ILE A 1 111 ? 12.942 7.552 -9.743 1.00 72.25 111 ILE A N 1
ATOM 881 C CA . ILE A 1 111 ? 14.268 8.057 -9.376 1.00 72.25 111 ILE A CA 1
ATOM 882 C C . ILE A 1 111 ? 14.569 9.287 -10.235 1.00 72.25 111 ILE A C 1
ATOM 884 O O . ILE A 1 111 ? 14.851 9.175 -11.427 1.00 72.25 111 ILE A O 1
ATOM 888 N N . ALA A 1 112 ? 14.490 10.475 -9.636 1.00 59.59 112 ALA A N 1
ATOM 889 C CA . ALA A 1 112 ? 14.882 11.711 -10.303 1.00 59.59 112 ALA A CA 1
ATOM 890 C C . ALA A 1 112 ? 16.413 11.778 -10.455 1.00 59.59 112 ALA A C 1
ATOM 892 O O . ALA A 1 112 ? 17.141 11.564 -9.488 1.00 59.59 112 ALA A O 1
ATOM 893 N N . GLY A 1 113 ? 16.896 12.114 -11.656 1.00 60.88 113 GLY A N 1
ATOM 894 C CA . GLY A 1 113 ? 18.314 12.418 -11.899 1.00 60.88 113 GLY A CA 1
ATOM 895 C C . GLY A 1 113 ? 19.232 11.216 -12.139 1.00 60.88 113 GLY A C 1
ATOM 896 O O . GLY A 1 113 ? 20.445 11.358 -12.005 1.00 60.88 113 GLY A O 1
ATOM 897 N N . LEU A 1 114 ? 18.690 10.045 -12.487 1.00 65.31 114 LEU A N 1
ATOM 898 C CA . LEU A 1 114 ? 19.505 8.893 -12.866 1.00 65.31 114 LEU A CA 1
ATOM 899 C C . LEU A 1 114 ? 19.987 9.054 -14.321 1.00 65.31 114 LEU A C 1
ATOM 901 O O . LEU A 1 114 ? 19.193 8.936 -15.253 1.00 65.31 114 LEU A O 1
ATOM 905 N N . ASP A 1 115 ? 21.276 9.346 -14.511 1.00 65.88 115 ASP A N 1
ATOM 906 C CA . ASP A 1 115 ? 21.921 9.343 -15.831 1.00 65.88 115 ASP A CA 1
ATOM 907 C C . ASP A 1 115 ? 22.227 7.894 -16.227 1.00 65.88 115 ASP A C 1
ATOM 909 O O . ASP A 1 115 ? 23.263 7.325 -15.877 1.00 65.88 115 ASP A O 1
ATOM 913 N N . LEU A 1 116 ? 21.243 7.248 -16.849 1.00 70.50 116 LEU A N 1
ATOM 914 C CA . LEU A 1 116 ? 21.353 5.870 -17.306 1.00 70.50 116 LEU A CA 1
ATOM 915 C C . LEU A 1 116 ? 21.897 5.826 -18.733 1.00 70.50 116 LEU A C 1
ATOM 917 O O . LEU A 1 116 ? 21.399 6.515 -19.625 1.00 70.50 116 LEU A O 1
ATOM 921 N N . ALA A 1 117 ? 22.850 4.926 -18.977 1.00 74.06 117 ALA A N 1
ATOM 922 C CA . ALA A 1 117 ? 23.185 4.524 -20.337 1.00 74.06 117 ALA A CA 1
ATOM 923 C C . ALA A 1 117 ? 21.932 3.970 -21.052 1.00 74.06 117 ALA A C 1
ATOM 925 O O . ALA A 1 117 ? 21.019 3.447 -20.413 1.00 74.06 117 ALA A O 1
ATOM 926 N N . ALA A 1 118 ? 21.883 4.049 -22.387 1.00 68.75 118 ALA A N 1
ATOM 927 C CA . ALA A 1 118 ? 20.672 3.750 -23.165 1.00 68.75 118 ALA A CA 1
ATOM 928 C C . ALA A 1 118 ? 20.040 2.369 -22.869 1.00 68.75 118 ALA A C 1
ATOM 930 O O . ALA A 1 118 ? 18.820 2.272 -22.760 1.00 68.75 118 ALA A O 1
ATOM 931 N N . ALA A 1 119 ? 20.854 1.322 -22.679 1.00 62.09 119 ALA A N 1
ATOM 932 C CA . ALA A 1 119 ? 20.369 -0.025 -22.359 1.00 62.09 119 ALA A CA 1
ATOM 933 C C . ALA A 1 119 ? 19.760 -0.129 -20.947 1.00 62.09 119 ALA A C 1
ATOM 935 O O . ALA A 1 119 ? 18.753 -0.811 -20.750 1.00 62.09 119 ALA 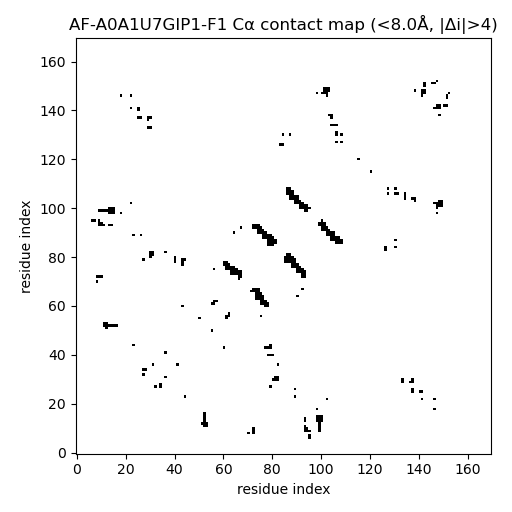A O 1
ATOM 936 N N . ASP A 1 120 ? 20.328 0.586 -19.974 1.00 81.06 120 ASP A N 1
ATOM 937 C CA . ASP A 1 120 ? 19.796 0.629 -18.612 1.00 81.06 120 ASP A CA 1
ATOM 938 C C . ASP A 1 120 ? 18.512 1.465 -18.554 1.00 81.06 120 ASP A C 1
ATOM 940 O O . ASP A 1 120 ? 17.589 1.140 -17.806 1.00 81.06 120 ASP A O 1
ATOM 944 N N . ALA A 1 121 ? 18.408 2.503 -19.393 1.00 82.62 121 ALA A N 1
ATOM 945 C CA . ALA A 1 121 ? 17.206 3.320 -19.517 1.00 82.62 121 ALA A CA 1
ATOM 946 C C . ALA A 1 121 ? 16.006 2.512 -20.040 1.00 82.62 121 ALA A C 1
ATOM 948 O O . ALA A 1 121 ? 14.895 2.675 -19.535 1.00 82.62 121 ALA A O 1
ATOM 949 N N . ASP A 1 122 ? 16.212 1.616 -21.011 1.00 85.12 122 ASP A N 1
ATOM 950 C CA . ASP A 1 122 ? 15.156 0.723 -21.509 1.00 85.12 122 ASP A CA 1
ATOM 951 C C . ASP A 1 122 ? 14.698 -0.278 -20.446 1.00 85.12 122 ASP A C 1
ATOM 953 O O . ASP A 1 122 ? 13.497 -0.412 -20.199 1.00 85.12 122 ASP A O 1
ATOM 957 N N . ALA A 1 123 ? 15.641 -0.935 -19.765 1.00 86.75 123 ALA A N 1
ATOM 958 C CA . ALA A 1 123 ? 15.323 -1.859 -18.679 1.00 86.75 123 ALA A CA 1
ATOM 959 C C . ALA A 1 123 ? 14.573 -1.158 -17.531 1.00 86.75 123 ALA A C 1
ATOM 961 O O . ALA A 1 123 ? 13.629 -1.718 -16.969 1.00 86.75 123 ALA A O 1
ATOM 962 N N . PHE A 1 124 ? 14.951 0.083 -17.213 1.00 87.75 124 PHE A N 1
ATOM 963 C CA . PHE A 1 124 ? 14.296 0.889 -16.189 1.00 87.75 124 PHE A CA 1
ATOM 964 C C . PHE A 1 124 ? 12.884 1.323 -16.596 1.00 87.75 124 PHE A C 1
ATOM 966 O O . PHE A 1 124 ? 11.952 1.180 -15.806 1.00 87.75 124 PHE A O 1
ATOM 973 N N . ARG A 1 125 ? 12.684 1.770 -17.842 1.00 88.62 125 ARG A N 1
ATOM 974 C CA . ARG A 1 125 ? 11.343 2.077 -18.369 1.00 88.62 125 ARG A CA 1
ATOM 975 C C . ARG A 1 125 ? 10.431 0.856 -18.351 1.00 88.62 125 ARG A C 1
ATOM 977 O O . ARG A 1 125 ? 9.269 0.967 -17.966 1.00 88.62 125 ARG A O 1
ATOM 984 N N . GLN A 1 126 ? 10.958 -0.307 -18.729 1.00 91.38 126 GLN A N 1
ATOM 985 C CA . GLN A 1 126 ? 10.210 -1.559 -18.688 1.00 91.38 126 GLN A CA 1
ATOM 986 C C . GLN A 1 126 ? 9.802 -1.917 -17.252 1.00 91.38 126 GLN A C 1
ATOM 988 O O . GLN A 1 126 ? 8.655 -2.286 -17.013 1.00 91.38 126 GLN A O 1
ATOM 993 N N . LEU A 1 127 ? 10.709 -1.753 -16.286 1.00 92.31 127 LEU A N 1
ATOM 994 C CA . LEU A 1 127 ? 10.410 -1.951 -14.868 1.00 92.31 127 LEU A CA 1
ATOM 995 C C . LEU A 1 127 ? 9.293 -1.016 -14.378 1.00 92.31 127 LEU A C 1
ATOM 997 O O . LEU A 1 127 ? 8.370 -1.476 -13.710 1.00 92.31 127 LEU A O 1
ATOM 1001 N N . GLN A 1 128 ? 9.356 0.272 -14.729 1.00 93.06 128 GLN A N 1
ATOM 1002 C CA . GLN A 1 128 ? 8.328 1.252 -14.364 1.00 93.06 128 GLN A CA 1
ATOM 1003 C C . GLN A 1 128 ? 6.962 0.898 -14.960 1.00 93.06 128 GLN A C 1
ATOM 1005 O O . GLN A 1 128 ? 5.949 0.946 -14.265 1.00 93.06 128 GLN A O 1
ATOM 1010 N N . ALA A 1 129 ? 6.928 0.491 -16.233 1.00 93.88 129 ALA A N 1
ATOM 1011 C CA . ALA A 1 129 ? 5.698 0.064 -16.890 1.00 93.88 129 ALA A CA 1
ATOM 1012 C C . ALA A 1 129 ? 5.082 -1.167 -16.204 1.00 93.88 129 ALA A C 1
ATOM 1014 O O . ALA A 1 129 ? 3.879 -1.200 -15.955 1.00 93.88 129 ALA A O 1
ATOM 1015 N N . GLU A 1 130 ? 5.901 -2.156 -15.844 1.00 94.69 130 GLU A N 1
ATOM 1016 C CA . GLU A 1 130 ? 5.439 -3.354 -15.136 1.00 94.69 130 GLU A CA 1
ATOM 1017 C C . GLU A 1 130 ? 4.936 -3.045 -13.721 1.00 94.69 130 GLU A C 1
ATOM 1019 O O . GLU A 1 130 ? 3.897 -3.560 -13.308 1.00 94.69 130 GLU A O 1
ATOM 1024 N N . ASN A 1 131 ? 5.631 -2.181 -12.979 1.00 96.00 131 ASN A N 1
ATOM 1025 C CA . ASN A 1 131 ? 5.189 -1.749 -11.654 1.00 96.00 131 ASN A CA 1
ATOM 1026 C C . ASN A 1 131 ? 3.873 -0.963 -11.721 1.00 96.00 131 ASN A C 1
ATOM 1028 O O . ASN A 1 131 ? 3.015 -1.146 -10.857 1.00 96.00 131 ASN A O 1
ATOM 1032 N N . GLN A 1 132 ? 3.698 -0.119 -12.742 1.00 95.62 132 GLN A N 1
ATOM 1033 C CA . GLN A 1 132 ? 2.461 0.627 -12.965 1.00 95.62 132 GLN A CA 1
ATOM 1034 C C . GLN A 1 132 ? 1.291 -0.313 -13.289 1.00 95.62 132 GLN A C 1
ATOM 1036 O O . GLN A 1 132 ? 0.244 -0.219 -12.652 1.00 95.62 132 GLN A O 1
ATOM 1041 N N . GLN A 1 133 ? 1.488 -1.272 -14.200 1.00 96.38 133 GLN A N 1
ATOM 1042 C CA . GLN A 1 133 ? 0.485 -2.301 -14.501 1.00 96.38 133 GLN A CA 1
ATOM 1043 C C . GLN A 1 133 ? 0.106 -3.102 -13.252 1.00 96.38 133 GLN A C 1
ATOM 1045 O O . GLN A 1 133 ? -1.067 -3.386 -13.016 1.00 96.38 133 GLN A O 1
ATOM 1050 N N . LEU A 1 134 ? 1.093 -3.446 -12.421 1.00 97.06 134 LEU A N 1
ATOM 1051 C CA . LEU A 1 134 ? 0.847 -4.190 -11.194 1.00 97.06 134 LEU A CA 1
ATOM 1052 C C . LEU A 1 134 ? 0.095 -3.357 -10.149 1.00 97.06 134 LEU A C 1
ATOM 1054 O O . LEU A 1 134 ? -0.806 -3.876 -9.494 1.00 97.06 134 LEU A O 1
ATOM 1058 N N . LYS A 1 135 ? 0.434 -2.069 -10.005 1.00 96.88 135 LYS A N 1
ATOM 1059 C CA . LYS A 1 135 ? -0.316 -1.115 -9.175 1.00 96.88 135 LYS A CA 1
ATOM 1060 C C . LYS A 1 135 ? -1.787 -1.093 -9.582 1.00 96.88 135 LYS A C 1
ATOM 1062 O O . LYS A 1 135 ? -2.646 -1.262 -8.722 1.00 96.88 135 LYS A O 1
ATOM 1067 N N . GLU A 1 136 ? -2.061 -0.930 -10.873 1.00 96.38 136 GLU A N 1
ATOM 1068 C CA . GLU A 1 136 ? -3.426 -0.889 -11.400 1.00 96.38 136 GLU A CA 1
ATOM 1069 C C . GLU A 1 136 ? -4.166 -2.204 -11.150 1.00 96.38 136 GLU A C 1
ATOM 1071 O O . GLU A 1 136 ? -5.296 -2.183 -10.674 1.00 96.38 136 GLU A O 1
ATOM 1076 N N . ALA A 1 137 ? -3.521 -3.348 -11.391 1.00 97.38 137 ALA A N 1
ATOM 1077 C CA . ALA A 1 137 ? -4.118 -4.659 -11.150 1.00 97.38 137 ALA A CA 1
ATOM 1078 C C . ALA A 1 137 ? -4.468 -4.887 -9.668 1.00 97.38 137 ALA A C 1
ATOM 1080 O O . ALA A 1 137 ? -5.528 -5.429 -9.362 1.00 97.38 137 ALA A O 1
ATOM 1081 N N . ILE A 1 138 ? -3.604 -4.458 -8.742 1.00 97.88 138 ILE A N 1
ATOM 1082 C CA . ILE A 1 138 ? -3.859 -4.558 -7.298 1.00 97.88 138 ILE A CA 1
ATOM 1083 C C . ILE A 1 138 ? -5.021 -3.649 -6.891 1.00 97.88 138 ILE A C 1
ATOM 1085 O O . ILE A 1 138 ? -5.932 -4.098 -6.200 1.00 97.88 138 ILE A O 1
ATOM 1089 N N . GLU A 1 139 ? -5.015 -2.387 -7.327 1.00 96.88 139 GLU A N 1
ATOM 1090 C CA . GLU A 1 139 ? -6.078 -1.432 -6.989 1.00 96.88 139 GLU A CA 1
ATOM 1091 C C . GLU A 1 139 ? -7.429 -1.856 -7.588 1.00 96.88 139 GLU A C 1
ATOM 1093 O O . GLU A 1 139 ? -8.455 -1.737 -6.923 1.00 96.88 139 GLU A O 1
ATOM 1098 N N . GLN A 1 140 ? -7.439 -2.440 -8.789 1.00 95.75 140 GLN A N 1
ATOM 1099 C CA . GLN A 1 140 ? -8.636 -3.044 -9.385 1.00 95.75 140 GLN A CA 1
ATOM 1100 C C . GLN A 1 140 ? -9.113 -4.286 -8.622 1.00 95.75 140 GLN A C 1
ATOM 1102 O O . GLN A 1 140 ? -10.317 -4.468 -8.449 1.00 95.75 140 GLN A O 1
ATOM 1107 N N . ALA A 1 141 ? -8.201 -5.140 -8.151 1.00 97.06 141 ALA A N 1
ATOM 1108 C CA . ALA A 1 141 ? -8.564 -6.305 -7.347 1.00 97.06 141 ALA A CA 1
ATOM 1109 C C . ALA A 1 141 ? -9.164 -5.893 -5.993 1.00 97.06 141 ALA A C 1
ATOM 1111 O O . ALA A 1 141 ? -10.145 -6.482 -5.547 1.00 97.06 141 ALA A O 1
ATOM 1112 N N . TRP A 1 142 ? -8.623 -4.845 -5.367 1.00 97.19 142 TRP A N 1
ATOM 1113 C CA . TRP A 1 142 ? -9.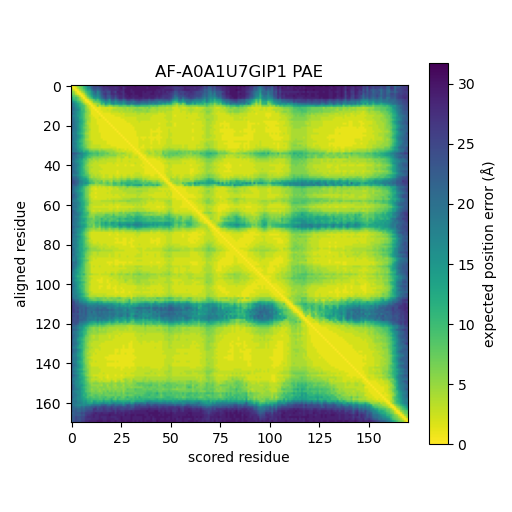212 -4.244 -4.172 1.00 97.19 142 TRP A CA 1
ATOM 1114 C C . TRP A 1 142 ? -10.606 -3.678 -4.436 1.00 97.19 142 TRP A C 1
ATOM 1116 O O . TRP A 1 142 ? -11.520 -3.945 -3.658 1.00 97.19 142 TRP A O 1
ATOM 1126 N N . GLU A 1 143 ? -10.785 -2.959 -5.544 1.00 93.69 143 GLU A N 1
ATOM 1127 C CA . GLU A 1 143 ? -12.090 -2.434 -5.954 1.00 93.69 143 GLU A CA 1
ATOM 1128 C C . GLU A 1 143 ? -13.123 -3.553 -6.132 1.00 93.69 143 GLU A C 1
ATOM 1130 O O . GLU A 1 143 ? -14.240 -3.457 -5.628 1.00 93.69 143 GLU A O 1
ATOM 1135 N N . ALA A 1 144 ? -12.744 -4.643 -6.806 1.00 93.19 144 ALA A N 1
ATOM 1136 C CA . ALA A 1 144 ? -13.617 -5.795 -7.028 1.00 93.19 144 ALA A CA 1
ATOM 1137 C C . ALA A 1 144 ? -14.045 -6.488 -5.719 1.00 93.19 144 ALA A C 1
ATOM 1139 O O . ALA A 1 144 ? -15.106 -7.107 -5.669 1.00 93.19 144 ALA A O 1
ATOM 1140 N N . GLU A 1 145 ? -13.245 -6.363 -4.656 1.00 94.12 145 GLU A N 1
ATOM 1141 C CA . GLU A 1 145 ? -13.557 -6.856 -3.310 1.00 94.12 145 GLU A CA 1
ATOM 1142 C C . GLU A 1 145 ? -14.254 -5.823 -2.403 1.00 94.12 145 GLU A C 1
ATOM 1144 O O . GLU A 1 145 ? -14.510 -6.114 -1.226 1.00 94.12 145 GLU A O 1
ATOM 1149 N N . GLY A 1 146 ? -14.559 -4.630 -2.928 1.00 91.50 146 GLY A N 1
ATOM 1150 C CA . GLY A 1 146 ? -15.195 -3.539 -2.187 1.00 91.50 146 GLY A CA 1
ATOM 1151 C C . GLY A 1 146 ? -14.286 -2.881 -1.146 1.00 91.50 146 GLY A C 1
ATOM 1152 O O . GLY A 1 146 ? -14.776 -2.364 -0.146 1.00 91.50 146 GLY A O 1
ATOM 1153 N N . LEU A 1 147 ? -12.964 -2.940 -1.328 1.00 94.69 147 LEU A N 1
ATOM 1154 C CA . LEU A 1 147 ? -12.005 -2.307 -0.423 1.00 94.69 147 LEU A CA 1
ATOM 1155 C C . LEU A 1 147 ? -11.865 -0.801 -0.727 1.00 94.69 147 LEU A C 1
ATOM 1157 O O . LEU A 1 147 ? -12.039 -0.380 -1.872 1.00 94.69 147 LEU A O 1
ATOM 1161 N N . PRO A 1 148 ? -11.529 0.035 0.276 1.00 92.75 148 PRO A N 1
ATOM 1162 C CA . PRO A 1 148 ? -11.608 1.488 0.151 1.00 92.75 148 PRO A CA 1
ATOM 1163 C C . PRO A 1 148 ? -10.434 2.069 -0.651 1.00 92.75 148 PRO A C 1
ATOM 1165 O O . PRO A 1 148 ? -9.443 2.541 -0.091 1.00 92.75 148 PRO A O 1
ATOM 1168 N N . THR A 1 149 ? -10.540 2.050 -1.977 1.00 92.75 149 THR A N 1
ATOM 1169 C CA . THR A 1 149 ? -9.579 2.692 -2.883 1.00 92.75 149 THR A CA 1
ATOM 1170 C C . THR A 1 149 ? -9.994 4.128 -3.221 1.00 92.75 149 THR A C 1
ATOM 1172 O O . THR A 1 149 ? -11.137 4.544 -3.013 1.00 92.75 149 THR A O 1
ATOM 1175 N N . PHE A 1 150 ? -9.073 4.910 -3.788 1.00 86.75 150 PHE A N 1
ATOM 1176 C CA . PHE A 1 150 ? -9.419 6.230 -4.325 1.00 86.75 150 PHE A CA 1
ATOM 1177 C C . PHE A 1 150 ? -10.433 6.147 -5.481 1.00 86.75 150 PHE A C 1
ATOM 1179 O O . PHE A 1 150 ? -11.318 6.995 -5.587 1.00 86.75 150 PHE A O 1
ATOM 1186 N N . LEU A 1 151 ? -10.339 5.112 -6.326 1.00 83.06 151 LEU A N 1
ATOM 1187 C CA . LEU A 1 151 ? -11.292 4.890 -7.417 1.00 83.06 151 LEU A CA 1
ATOM 1188 C C . LEU A 1 151 ? -12.693 4.578 -6.881 1.00 83.06 151 LEU A C 1
ATOM 1190 O O . LEU A 1 151 ? -13.661 5.140 -7.396 1.00 83.06 151 LEU A O 1
ATOM 1194 N N . HIS A 1 152 ? -12.787 3.775 -5.815 1.00 83.75 152 HIS A N 1
ATOM 1195 C CA . HIS A 1 152 ? -14.042 3.515 -5.111 1.00 83.75 152 HIS A CA 1
ATOM 1196 C C . HIS A 1 152 ? -14.696 4.820 -4.663 1.00 83.75 152 HIS A C 1
ATOM 1198 O O . HIS A 1 152 ? -15.854 5.100 -4.962 1.00 83.75 152 HIS A O 1
ATOM 1204 N N . PHE A 1 153 ? -13.911 5.661 -3.986 1.00 83.25 153 PHE A N 1
ATOM 1205 C CA . PHE A 1 153 ? -14.375 6.946 -3.486 1.00 83.25 153 PHE A CA 1
ATOM 1206 C C . PHE A 1 153 ? -14.864 7.863 -4.615 1.00 83.25 153 PHE A C 1
ATOM 1208 O O . PHE A 1 153 ? -15.943 8.444 -4.502 1.00 83.25 153 PHE A O 1
ATOM 1215 N N . LEU A 1 154 ? -14.112 7.974 -5.717 1.00 82.75 154 LEU A N 1
ATOM 1216 C CA . LEU A 1 154 ? -14.516 8.783 -6.870 1.00 82.75 154 LEU A CA 1
ATOM 1217 C C . LEU A 1 154 ? -15.830 8.300 -7.487 1.00 82.75 154 LEU A C 1
ATOM 1219 O O . LEU A 1 154 ? -16.680 9.129 -7.810 1.00 82.75 154 LEU A O 1
ATOM 1223 N N . ARG A 1 155 ? -16.004 6.983 -7.639 1.00 82.19 155 ARG A N 1
ATOM 1224 C CA . ARG A 1 155 ? -17.235 6.392 -8.175 1.00 82.19 155 ARG A CA 1
ATOM 1225 C C . ARG A 1 155 ? -18.434 6.759 -7.303 1.00 82.19 155 ARG A C 1
ATOM 1227 O O . ARG A 1 155 ? -19.364 7.389 -7.799 1.00 82.19 155 ARG A O 1
ATOM 1234 N N . THR A 1 156 ? -18.366 6.457 -6.009 1.00 81.25 156 THR A N 1
ATOM 1235 C CA . THR A 1 156 ? -19.451 6.731 -5.053 1.00 81.25 156 THR A CA 1
ATOM 1236 C C . THR A 1 156 ? -19.765 8.225 -4.969 1.00 81.25 156 THR A C 1
ATOM 1238 O O . THR A 1 156 ? -20.925 8.626 -4.895 1.00 81.25 156 THR A O 1
ATOM 1241 N N . TYR A 1 157 ? -18.742 9.079 -5.035 1.00 80.50 157 TYR A N 1
ATOM 1242 C CA . TYR A 1 157 ? -18.915 10.528 -5.043 1.00 80.50 157 TYR A CA 1
ATOM 1243 C C . TYR A 1 157 ? -19.638 11.029 -6.301 1.00 80.50 157 TYR A C 1
ATOM 1245 O O . TYR A 1 157 ? -20.553 11.848 -6.195 1.00 80.50 157 TYR A O 1
ATOM 1253 N N . ILE A 1 158 ? -19.272 10.529 -7.486 1.00 82.94 158 ILE A N 1
ATOM 1254 C CA . ILE A 1 158 ? -19.954 10.871 -8.744 1.00 82.94 158 ILE A CA 1
ATOM 1255 C C . ILE A 1 158 ? -21.409 10.396 -8.704 1.00 82.94 158 ILE A C 1
ATOM 1257 O O . ILE A 1 158 ? -22.299 11.173 -9.036 1.00 82.94 158 ILE A O 1
ATOM 1261 N N . GLU A 1 159 ? -21.665 9.171 -8.245 1.00 83.38 159 GLU A N 1
ATOM 1262 C CA . GLU A 1 159 ? -23.019 8.614 -8.113 1.00 83.38 159 GLU A CA 1
ATOM 1263 C C . GLU A 1 159 ? -23.879 9.429 -7.136 1.00 83.38 159 GLU A C 1
ATOM 1265 O O . GLU A 1 159 ? -25.019 9.765 -7.454 1.00 83.38 159 GLU A O 1
ATOM 1270 N N . SER A 1 160 ? -23.317 9.848 -5.997 1.00 78.12 160 SER A N 1
ATOM 1271 C CA . SER A 1 160 ? -24.027 10.698 -5.030 1.00 78.12 160 SER A CA 1
ATOM 1272 C C . SER A 1 160 ? -24.373 12.090 -5.568 1.00 78.12 160 SER A C 1
ATOM 1274 O O . SER A 1 160 ? -25.340 12.691 -5.115 1.00 78.12 160 SER A O 1
ATOM 1276 N N . ARG A 1 161 ? -23.607 12.601 -6.542 1.00 73.31 161 ARG A N 1
ATOM 1277 C CA . ARG A 1 161 ? -23.859 13.899 -7.188 1.00 73.31 161 ARG A CA 1
ATOM 1278 C C . ARG A 1 161 ? -24.742 13.793 -8.424 1.00 73.31 161 ARG A C 1
ATOM 1280 O O . ARG A 1 161 ? -25.440 14.744 -8.747 1.00 73.31 161 ARG A O 1
ATOM 1287 N N . GLY A 1 162 ? -24.713 12.655 -9.113 1.00 59.53 162 GLY A N 1
ATOM 1288 C CA . GLY A 1 162 ? -25.593 12.370 -10.245 1.00 59.53 162 GLY A CA 1
ATOM 1289 C C . GLY A 1 162 ? -27.050 12.131 -9.837 1.00 59.53 162 GLY A C 1
ATOM 1290 O O . GLY A 1 162 ? -27.926 12.216 -10.685 1.00 59.53 162 GLY A O 1
ATOM 1291 N N . GLY A 1 163 ? -27.314 11.856 -8.554 1.00 53.75 163 GLY A N 1
ATOM 1292 C CA . GLY A 1 163 ? -28.665 11.734 -7.994 1.00 53.75 163 GLY A CA 1
ATOM 1293 C C . GLY A 1 163 ? -29.305 13.050 -7.534 1.00 53.75 163 GLY A C 1
ATOM 1294 O O . GLY A 1 163 ? -30.429 13.018 -7.046 1.00 53.75 163 GLY A O 1
ATOM 1295 N N . ASP A 1 164 ? -28.610 14.181 -7.681 1.00 48.06 164 ASP A N 1
ATOM 1296 C CA . ASP A 1 164 ? -29.044 15.510 -7.223 1.00 48.06 164 ASP A CA 1
ATOM 1297 C C . ASP A 1 164 ? -29.477 16.397 -8.416 1.00 48.06 164 ASP A C 1
ATOM 1299 O O . ASP A 1 164 ? -29.197 17.595 -8.468 1.00 48.06 164 ASP A O 1
ATOM 1303 N N . GLU A 1 165 ? -30.132 15.802 -9.428 1.00 43.84 165 GLU A N 1
ATOM 1304 C CA . GLU A 1 165 ? -30.867 16.575 -10.439 1.00 43.84 165 GLU A CA 1
ATOM 1305 C C . GLU A 1 165 ? -32.130 17.171 -9.788 1.00 43.84 165 GLU A C 1
ATOM 1307 O O . GLU A 1 165 ? -32.999 16.419 -9.332 1.00 43.84 165 GLU A O 1
ATOM 1312 N N . PRO A 1 166 ? -32.282 18.508 -9.733 1.00 44.41 166 PRO A N 1
ATOM 1313 C CA . PRO A 1 166 ? -33.503 19.113 -9.235 1.00 44.41 166 PRO A CA 1
ATOM 1314 C C . PRO A 1 166 ? -34.651 18.803 -10.198 1.00 44.41 166 PRO A C 1
ATOM 1316 O O . PRO A 1 166 ? -34.642 19.198 -11.364 1.00 44.41 166 PRO A O 1
ATOM 1319 N N . ALA A 1 167 ? -35.677 18.128 -9.684 1.00 49.31 167 ALA A N 1
ATOM 1320 C CA . ALA A 1 167 ? -36.994 18.123 -10.295 1.00 49.31 167 ALA A CA 1
ATOM 1321 C C . ALA A 1 167 ? -37.587 19.541 -10.209 1.00 49.31 167 ALA A C 1
ATOM 1323 O O . ALA A 1 167 ? -38.305 19.867 -9.267 1.00 49.31 167 ALA A O 1
ATOM 1324 N N . GLU A 1 168 ? -37.288 20.390 -11.191 1.00 44.19 168 GLU A N 1
ATOM 1325 C CA . GLU A 1 168 ? -38.045 21.613 -11.459 1.00 44.19 168 GLU A CA 1
ATOM 1326 C C . GLU A 1 168 ? -38.563 21.602 -12.897 1.00 44.19 168 GLU A C 1
ATOM 1328 O O . GLU A 1 168 ? -37.814 21.641 -13.871 1.00 44.19 168 GLU A O 1
ATOM 1333 N N . GLY A 1 169 ? -39.886 21.541 -13.006 1.00 44.91 169 GLY A N 1
ATOM 1334 C CA . GLY A 1 169 ? -40.63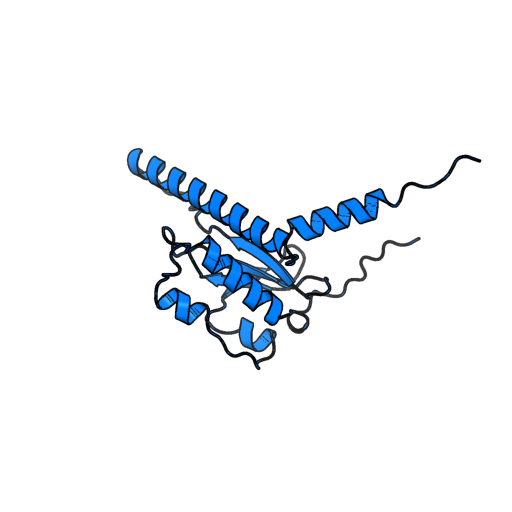4 21.603 -14.252 1.00 44.91 169 GLY A CA 1
ATOM 1335 C C . GLY A 1 169 ? -42.121 21.438 -13.969 1.00 44.91 169 GLY A C 1
ATOM 1336 O O . GLY A 1 169 ? -42.707 20.423 -14.339 1.00 44.91 169 GLY A O 1
ATOM 1337 N N . ALA A 1 170 ? -42.668 22.398 -13.217 1.00 40.44 170 ALA A N 1
ATOM 1338 C CA . ALA A 1 170 ? -44.101 22.622 -13.040 1.00 40.44 170 ALA A CA 1
ATOM 1339 C C . ALA A 1 170 ? -44.764 23.099 -14.343 1.00 40.44 170 ALA A C 1
ATOM 1341 O O . ALA A 1 170 ? -44.070 23.767 -15.145 1.00 40.44 170 ALA A O 1
#

Secondary structure (DSSP, 8-state):
-------PSPPGGG--HHHHHHHHHHHHHHH-TTS---HHHHHHT---SSS-HHHHHTSTTEEEEEE-TTS-PEEEEE----SS-TT-EEEEEE-SSTTSEEEEEE-----TT----HHHHHHHHHHHHHHHHHHHHHHHHHHHTT--BHHHHHHHHHHHHHT-------

Mean predicted aligned error: 8.12 Å

Solvent-accessible surface area (backbone atoms only — not comparable to full-atom values): 10010 Å² total; per-residue (Å²): 132,80,85,81,82,83,65,72,81,48,41,55,72,56,33,43,63,68,61,50,51,52,51,50,54,52,40,47,52,66,44,24,74,85,76,67,72,57,69,71,36,53,57,52,75,54,75,83,86,82,63,56,46,58,66,52,55,71,31,84,64,34,38,78,74,49,58,44,89,97,47,88,48,56,22,37,30,35,65,59,28,40,84,90,44,72,67,19,26,46,33,43,29,50,29,90,52,98,52,10,41,35,46,49,67,43,56,78,71,84,71,84,88,73,88,57,58,72,72,56,44,51,55,50,52,53,50,46,53,52,43,50,53,48,40,51,53,38,54,50,54,36,46,77,70,71,40,54,31,64,66,50,52,52,50,55,51,51,54,65,56,69,71,64,70,79,94,77,84,131

Foldseek 3Di:
DDDPPPPPALDQQLAAVVLVLVLLVLLCCLQPVVNDDDPVLVVLSDDDDPDGRVVRCVDPPKDFPQDDVPHPWTKIWGQNAGPVGRRKIWIWTQDRDNNRIEIFIDLVLDDPPDPDDPVVVVVSVVSVVVSVVSRVVSLVSCVVVVRHYPVSVVVVVVVVVVVPDDPDDD

Sequence (170 aa):
MEAHPDSGPADVDAMRMDVLRRAVDVYLKVAYPSGEYPESVRRRATWDEDPAPHELLAKPPFERAGKTPGSQTPIFALRLGNRRYPHMKLQLQPWNNPEGLMLSVNTHDQIAGLDLAAADADAFRQLQAENQQLKEAIEQAWEAEGLPTFLHFLRTYIESRGGDEPAEGA